Protein AF-A0A118K4V2-F1 (afdb_monomer_lite)

Secondary structure (DSSP, 8-state):
--S---------HHHHHHHHHHHT----SSGGG--GGGS--

Foldseek 3Di:
DPPPDDDDPDDDPVRVVVCCVVQVAADDPDPVPDDPNRDGD

Radius of gyration: 11.06 Å; chains: 1; bounding box: 21×27×22 Å

InterPro domains:
  IPR027409 GroEL-like apical domain superfamily [G3DSA:3.50.7.10] (1-41)
  IPR027409 GroEL-like apical domain superfamily [SSF52029] (3-41)

Sequence (41 aa):
MHRNLPAVRWVGGVELELIATATGGRTVPRFQELTPEKLGK

Organism: Cynara cardunculus var. scolymus (NCBI:txid59895)

pLDDT: mean 94.55, std 7.44, range [55.94, 98.19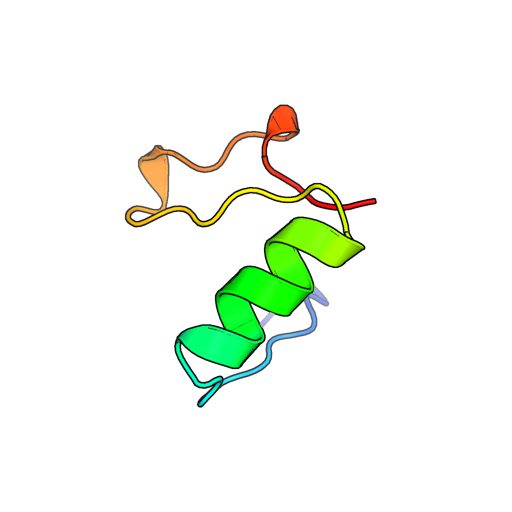]

Structure (mmCIF, N/CA/C/O backbone):
data_AF-A0A118K4V2-F1
#
_entry.id   AF-A0A118K4V2-F1
#
loop_
_atom_site.group_PDB
_atom_site.id
_atom_site.type_symbol
_atom_site.label_atom_id
_atom_site.label_alt_id
_atom_site.label_comp_id
_atom_site.label_asym_id
_atom_site.label_entity_id
_atom_site.label_seq_id
_atom_site.pdbx_PDB_ins_code
_atom_site.Cartn_x
_atom_site.Cartn_y
_atom_site.Cartn_z
_atom_site.occupancy
_atom_site.B_iso_or_equiv
_atom_site.auth_seq_id
_atom_site.auth_comp_id
_atom_site.auth_asym_id
_atom_site.auth_atom_id
_atom_site.pdbx_PDB_model_num
ATOM 1 N N . MET A 1 1 ? 3.389 -19.014 1.938 1.00 55.94 1 MET A N 1
ATOM 2 C CA . MET A 1 1 ? 2.350 -18.850 0.892 1.00 55.94 1 MET A CA 1
ATOM 3 C C . MET A 1 1 ? 1.163 -19.793 1.133 1.00 55.94 1 MET A C 1
ATOM 5 O O . MET A 1 1 ? 0.712 -20.468 0.225 1.00 55.94 1 MET A O 1
ATOM 9 N N . HIS A 1 2 ? 0.631 -19.849 2.359 1.00 73.50 2 HIS A N 1
ATOM 10 C CA . HIS A 1 2 ? -0.334 -20.893 2.752 1.00 73.50 2 HIS A CA 1
ATOM 11 C C . HIS A 1 2 ? -1.782 -20.400 2.880 1.00 73.50 2 HIS A C 1
ATOM 13 O O . HIS A 1 2 ? -2.643 -21.153 3.309 1.00 73.50 2 HIS A O 1
ATOM 19 N N . ARG A 1 3 ? -2.059 -19.129 2.554 1.00 86.31 3 ARG A N 1
ATOM 20 C CA . ARG A 1 3 ? -3.360 -18.487 2.821 1.00 86.31 3 ARG A CA 1
ATOM 21 C C . ARG A 1 3 ? -4.205 -18.204 1.575 1.00 86.31 3 ARG A C 1
ATOM 23 O O . ARG A 1 3 ? -5.161 -17.454 1.682 1.00 86.31 3 ARG A O 1
ATOM 30 N N . ASN A 1 4 ? -3.853 -18.761 0.411 1.00 90.69 4 ASN A N 1
ATOM 31 C CA . ASN A 1 4 ? -4.536 -18.485 -0.866 1.00 90.69 4 ASN A CA 1
ATOM 32 C C . ASN A 1 4 ? -4.716 -16.980 -1.149 1.00 90.69 4 ASN A C 1
ATOM 34 O O . ASN A 1 4 ? -5.715 -16.558 -1.719 1.00 90.69 4 ASN A O 1
ATOM 38 N N . LEU A 1 5 ? -3.740 -16.169 -0.728 1.00 91.69 5 LEU A N 1
ATOM 39 C CA . LEU A 1 5 ? -3.729 -14.732 -0.969 1.00 91.69 5 LEU A CA 1
ATOM 40 C C . LEU A 1 5 ? -2.935 -14.460 -2.250 1.00 91.69 5 LEU A C 1
ATOM 42 O O . LEU A 1 5 ? -1.725 -14.717 -2.252 1.00 91.69 5 LEU A O 1
ATOM 46 N N . PRO A 1 6 ? -3.574 -13.968 -3.326 1.00 93.38 6 PRO A N 1
ATOM 47 C CA . PRO A 1 6 ? -2.839 -13.518 -4.496 1.00 93.38 6 PRO A CA 1
ATOM 48 C C . PRO A 1 6 ? -1.932 -12.349 -4.097 1.00 93.38 6 PRO A C 1
ATOM 50 O O . PRO A 1 6 ? -2.333 -11.462 -3.346 1.00 93.38 6 PRO A O 1
ATOM 53 N N . ALA A 1 7 ? -0.691 -12.368 -4.581 1.00 94.62 7 ALA A N 1
ATOM 54 C CA . ALA A 1 7 ? 0.303 -11.348 -4.276 1.00 94.62 7 ALA A CA 1
ATOM 55 C C . ALA A 1 7 ? 0.997 -10.897 -5.560 1.00 94.62 7 ALA A C 1
ATOM 57 O O . ALA A 1 7 ? 1.452 -11.720 -6.356 1.00 94.62 7 ALA A O 1
ATOM 58 N N . VAL A 1 8 ? 1.097 -9.582 -5.731 1.00 94.69 8 VAL A N 1
ATOM 59 C CA . VAL A 1 8 ? 1.796 -8.936 -6.844 1.00 94.69 8 VAL A CA 1
ATOM 60 C C . VAL A 1 8 ? 3.016 -8.207 -6.279 1.00 94.69 8 VAL A C 1
ATOM 62 O O . VAL A 1 8 ? 2.964 -7.654 -5.182 1.00 94.69 8 VAL A O 1
ATOM 65 N N . ARG A 1 9 ? 4.136 -8.240 -7.007 1.00 96.75 9 ARG A N 1
ATOM 66 C CA . ARG A 1 9 ? 5.405 -7.582 -6.649 1.00 96.75 9 ARG A CA 1
ATOM 67 C C . ARG A 1 9 ? 5.881 -6.698 -7.801 1.00 96.75 9 ARG A C 1
ATOM 69 O O . ARG A 1 9 ? 5.560 -7.003 -8.943 1.00 96.75 9 ARG A O 1
ATOM 76 N N . TRP A 1 10 ? 6.710 -5.696 -7.497 1.00 97.25 10 TRP A N 1
ATOM 77 C CA . TRP A 1 10 ? 7.274 -4.735 -8.467 1.00 97.25 10 TRP A CA 1
ATOM 78 C C . TRP A 1 10 ? 6.233 -3.830 -9.139 1.00 97.25 10 TRP A C 1
ATOM 80 O O . TRP A 1 10 ? 6.280 -3.616 -10.342 1.00 97.25 10 TRP A O 1
ATOM 90 N N . VAL A 1 11 ? 5.301 -3.300 -8.346 1.00 96.50 11 VAL A N 1
ATOM 91 C CA . VAL A 1 11 ? 4.358 -2.263 -8.791 1.00 96.50 11 VAL A CA 1
ATOM 92 C C . VAL A 1 11 ? 5.018 -0.895 -8.620 1.00 96.50 11 VAL A C 1
ATOM 94 O O . VAL A 1 11 ? 5.618 -0.632 -7.572 1.00 96.50 11 VAL A O 1
ATOM 97 N N . GLY A 1 12 ? 4.937 -0.035 -9.633 1.00 98.06 12 GLY A N 1
ATOM 98 C CA . GLY A 1 12 ? 5.438 1.333 -9.556 1.00 98.06 12 GLY A CA 1
ATOM 99 C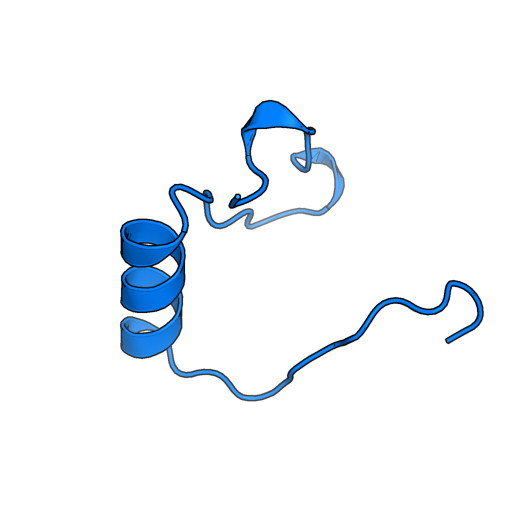 C . GLY A 1 12 ? 4.604 2.204 -8.611 1.00 98.06 12 GLY A C 1
ATOM 100 O O . GLY A 1 12 ? 3.428 1.942 -8.373 1.00 98.06 12 GLY A O 1
ATOM 101 N N . GLY A 1 13 ? 5.194 3.283 -8.086 1.00 97.12 13 GLY A N 1
ATOM 102 C CA . GLY A 1 13 ? 4.500 4.173 -7.142 1.00 97.12 13 GLY A CA 1
ATOM 103 C C . GLY A 1 13 ? 3.219 4.792 -7.715 1.00 97.12 13 GLY A C 1
ATOM 104 O O . GLY A 1 13 ? 2.187 4.782 -7.058 1.00 97.12 13 GLY A O 1
ATOM 105 N N . VAL A 1 14 ? 3.255 5.257 -8.970 1.00 97.94 14 VAL A N 1
ATOM 106 C CA . VAL A 1 14 ? 2.075 5.830 -9.650 1.00 97.94 14 VAL A CA 1
ATOM 107 C C . VAL A 1 14 ? 0.974 4.786 -9.831 1.00 97.94 14 VAL A C 1
ATOM 109 O O . VAL A 1 14 ? -0.194 5.066 -9.585 1.00 97.94 14 VAL A O 1
ATOM 112 N N . GLU A 1 15 ? 1.338 3.569 -10.229 1.00 98.19 15 GLU A N 1
ATOM 113 C CA . GLU A 1 15 ? 0.383 2.472 -10.409 1.00 98.19 15 GLU A CA 1
ATOM 114 C C . GLU A 1 15 ? -0.275 2.087 -9.078 1.00 98.19 15 GLU A C 1
ATOM 116 O O . GLU A 1 15 ? -1.477 1.837 -9.042 1.00 98.19 15 GLU A O 1
ATOM 121 N N . LEU A 1 16 ? 0.483 2.101 -7.975 1.00 97.38 16 LEU A N 1
ATOM 122 C CA . LEU A 1 16 ? -0.035 1.824 -6.635 1.00 97.38 16 LEU A CA 1
ATOM 123 C C . LEU A 1 16 ? -1.113 2.840 -6.220 1.00 97.38 16 LEU A C 1
ATOM 125 O O . LEU A 1 16 ? -2.164 2.447 -5.712 1.00 97.38 16 LEU A O 1
ATOM 129 N N . GLU A 1 17 ? -0.882 4.127 -6.482 1.00 97.38 17 GLU A N 1
ATOM 130 C CA . GLU A 1 17 ? -1.845 5.1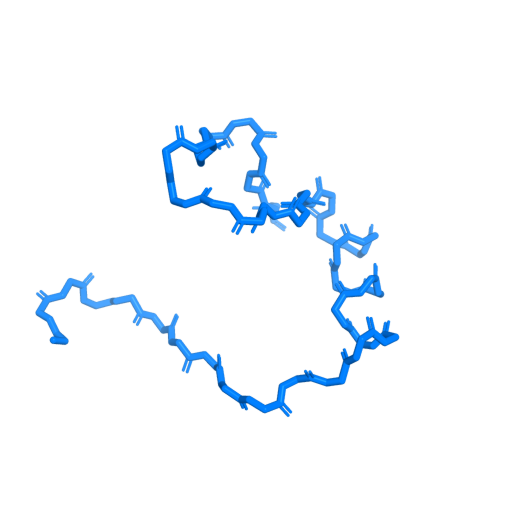99 -6.196 1.00 97.38 17 GLU A CA 1
ATOM 131 C C . GLU A 1 17 ? -3.094 5.111 -7.085 1.00 97.38 17 GLU A C 1
ATOM 133 O O . GLU A 1 17 ? -4.222 5.305 -6.617 1.00 97.38 17 GLU A O 1
ATOM 138 N N . LEU A 1 18 ? -2.921 4.754 -8.363 1.00 98.19 18 LEU A N 1
ATOM 139 C CA . LEU A 1 18 ? -4.042 4.511 -9.272 1.00 98.19 18 LEU A CA 1
ATOM 140 C C . LEU A 1 18 ? -4.900 3.330 -8.798 1.00 98.19 18 LEU A C 1
ATOM 142 O O . LEU A 1 18 ? -6.125 3.440 -8.795 1.00 98.19 18 LEU A O 1
ATOM 146 N N . ILE A 1 19 ? -4.286 2.233 -8.342 1.00 97.12 19 ILE A N 1
ATOM 147 C CA . ILE A 1 19 ? -5.002 1.080 -7.772 1.00 97.12 19 ILE A CA 1
ATOM 148 C C . ILE A 1 19 ? -5.749 1.483 -6.495 1.00 97.12 19 ILE A C 1
ATOM 150 O O . ILE A 1 19 ? -6.918 1.125 -6.334 1.00 97.12 19 ILE A O 1
ATOM 154 N N . ALA A 1 20 ? -5.111 2.240 -5.599 1.00 97.56 20 ALA A N 1
ATOM 155 C CA . ALA A 1 20 ? -5.745 2.730 -4.375 1.00 97.56 20 ALA A CA 1
ATOM 156 C C . ALA A 1 20 ? -6.981 3.590 -4.694 1.00 97.56 20 ALA A C 1
ATOM 158 O O . ALA A 1 20 ? -8.061 3.359 -4.150 1.00 97.56 20 ALA A O 1
ATOM 159 N N . THR A 1 21 ? -6.858 4.498 -5.666 1.00 97.19 21 THR A N 1
ATOM 160 C CA . THR A 1 21 ? -7.965 5.346 -6.134 1.00 97.19 21 THR A CA 1
ATOM 161 C C . THR A 1 21 ? -9.082 4.529 -6.784 1.00 97.19 21 THR A C 1
ATOM 163 O O . THR A 1 21 ? -10.254 4.742 -6.483 1.00 97.19 21 THR A O 1
ATOM 166 N N . ALA A 1 22 ? -8.738 3.575 -7.651 1.00 98.12 22 ALA A N 1
ATOM 167 C CA . ALA A 1 22 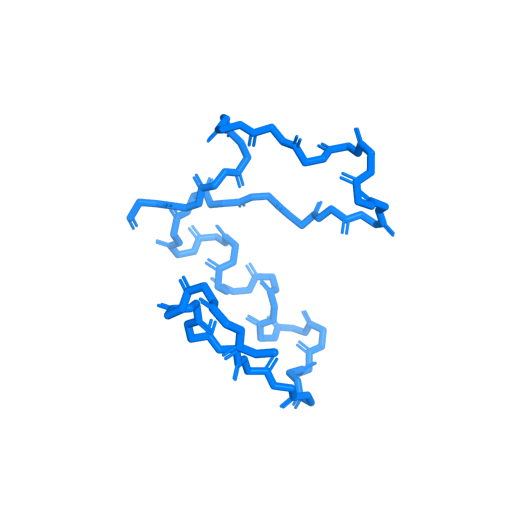? -9.712 2.783 -8.399 1.00 98.12 22 ALA A CA 1
ATOM 168 C C . ALA A 1 22 ? -10.498 1.799 -7.518 1.00 98.12 22 ALA A C 1
ATOM 170 O O . ALA A 1 22 ? -11.666 1.534 -7.786 1.00 98.12 22 ALA A O 1
ATOM 171 N N . THR A 1 23 ? -9.869 1.262 -6.471 1.00 97.62 23 THR A N 1
ATOM 172 C CA . THR A 1 23 ? -10.478 0.264 -5.570 1.00 97.62 23 THR A CA 1
ATOM 173 C C . THR A 1 23 ? -11.060 0.876 -4.292 1.00 97.62 23 THR A C 1
ATOM 175 O O . THR A 1 23 ? -11.741 0.191 -3.528 1.00 97.62 23 THR A O 1
ATOM 178 N N . GLY A 1 24 ? -10.763 2.150 -4.015 1.00 96.81 24 GLY A N 1
ATOM 179 C CA . GLY A 1 24 ? -11.068 2.805 -2.740 1.00 96.81 24 GLY A CA 1
ATOM 180 C C . GLY A 1 24 ? -10.213 2.318 -1.560 1.00 96.81 24 GLY A C 1
ATOM 181 O O . GLY A 1 24 ? -10.493 2.682 -0.417 1.00 96.81 24 GLY A O 1
ATOM 182 N N . GLY A 1 25 ? -9.190 1.494 -1.815 1.00 96.88 25 GLY A N 1
ATOM 183 C CA . GLY A 1 25 ? -8.235 1.036 -0.809 1.00 96.88 25 GLY A CA 1
ATOM 184 C C . GLY A 1 25 ? -7.248 2.131 -0.390 1.00 96.88 25 GLY A C 1
ATOM 185 O O . GLY A 1 25 ? -7.082 3.143 -1.066 1.00 96.88 25 GLY A O 1
ATOM 186 N N . ARG A 1 26 ? -6.559 1.930 0.737 1.00 97.06 26 ARG A N 1
ATOM 187 C CA . ARG A 1 26 ? -5.523 2.850 1.238 1.00 97.06 26 ARG A CA 1
ATOM 188 C C . ARG A 1 26 ? -4.174 2.149 1.324 1.00 97.06 26 ARG A C 1
ATOM 190 O O . ARG A 1 26 ? -4.081 1.043 1.855 1.00 97.06 26 ARG A O 1
ATOM 197 N N . THR A 1 27 ? -3.122 2.814 0.854 1.00 96.56 27 THR A N 1
ATOM 198 C CA . THR A 1 27 ? -1.746 2.322 0.984 1.00 96.56 27 THR A CA 1
ATOM 199 C C . THR A 1 27 ? -1.331 2.330 2.460 1.00 96.56 27 THR A C 1
ATOM 201 O O . THR A 1 27 ? -1.570 3.293 3.190 1.00 96.56 27 THR A O 1
ATOM 204 N N . VAL A 1 28 ? -0.754 1.221 2.936 1.00 96.88 28 VAL A N 1
ATOM 205 C CA . VAL A 1 28 ? -0.286 1.082 4.325 1.00 96.88 28 VAL A CA 1
ATOM 206 C C . VAL A 1 28 ? 1.236 0.920 4.354 1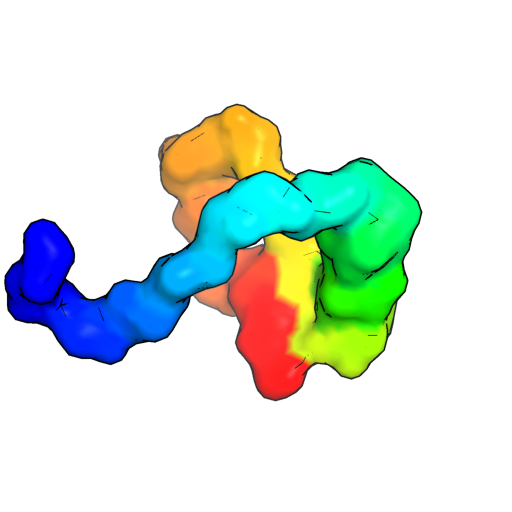.00 96.88 28 VAL A C 1
ATOM 208 O O . VAL A 1 28 ? 1.756 0.009 3.712 1.00 96.88 28 VAL A O 1
ATOM 211 N N . PRO A 1 29 ? 1.978 1.767 5.094 1.00 96.00 29 PRO A N 1
ATOM 212 C CA . PRO A 1 29 ? 3.439 1.691 5.144 1.00 96.00 29 PRO A CA 1
ATOM 213 C C . PRO A 1 29 ? 3.939 0.578 6.076 1.00 96.00 29 PRO A C 1
ATOM 215 O O . PRO A 1 29 ? 5.089 0.151 5.980 1.00 96.00 29 PRO A O 1
ATOM 218 N N . ARG A 1 30 ? 3.092 0.127 7.011 1.00 96.94 30 ARG A N 1
ATOM 219 C CA . ARG A 1 30 ? 3.409 -0.879 8.030 1.00 96.94 30 ARG A CA 1
ATOM 220 C C . ARG A 1 30 ? 2.268 -1.875 8.182 1.00 96.94 30 ARG A C 1
ATOM 222 O O . ARG A 1 30 ? 1.099 -1.498 8.154 1.00 96.94 30 ARG A O 1
ATOM 229 N N . PHE A 1 31 ? 2.608 -3.139 8.423 1.00 94.62 31 PHE A N 1
ATOM 230 C CA . PHE A 1 31 ? 1.622 -4.215 8.579 1.00 94.62 31 PHE A CA 1
ATOM 231 C C . PHE A 1 31 ? 0.677 -4.006 9.765 1.00 94.62 31 PHE A C 1
ATOM 233 O O . PHE A 1 31 ? -0.498 -4.340 9.673 1.00 94.62 31 PHE A O 1
ATOM 240 N N . GLN A 1 32 ? 1.167 -3.422 10.858 1.00 97.56 32 GLN A N 1
ATOM 241 C CA . GLN A 1 32 ? 0.378 -3.142 12.060 1.00 97.56 32 GLN A CA 1
ATOM 242 C C . GLN A 1 32 ? -0.737 -2.117 11.813 1.00 97.56 32 GLN A C 1
ATOM 244 O O 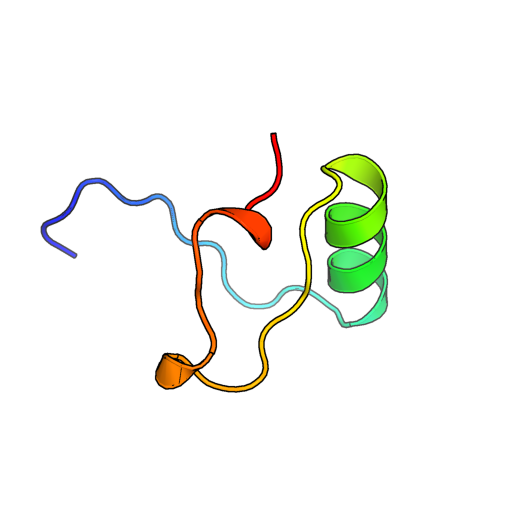. GLN A 1 32 ? -1.674 -2.028 12.597 1.00 97.56 32 GLN A O 1
ATOM 249 N N . GLU A 1 33 ? -0.642 -1.340 10.733 1.00 96.62 33 GLU A N 1
ATOM 250 C CA . GLU A 1 33 ? -1.651 -0.354 10.358 1.00 96.62 33 GLU A CA 1
ATOM 251 C C . GLU A 1 33 ? -2.730 -0.935 9.438 1.00 96.62 33 GLU A C 1
ATOM 253 O O . GLU A 1 33 ? -3.638 -0.199 9.050 1.00 96.62 33 GLU A O 1
ATOM 258 N N . LEU A 1 34 ? -2.644 -2.213 9.056 1.00 96.62 34 LEU A N 1
ATOM 259 C CA . LEU A 1 34 ? -3.639 -2.855 8.206 1.00 96.62 34 LEU A CA 1
ATOM 260 C C . LEU A 1 34 ? -4.942 -3.060 8.984 1.00 96.62 34 LEU A C 1
ATOM 262 O O . LEU A 1 34 ? -4.971 -3.752 10.000 1.00 96.62 34 LEU A O 1
ATOM 266 N N . THR A 1 35 ? -6.028 -2.493 8.470 1.00 97.50 35 THR A N 1
ATOM 267 C CA . THR A 1 35 ? -7.376 -2.683 9.009 1.00 97.50 35 THR A CA 1
ATOM 268 C C . THR A 1 35 ? -8.355 -2.969 7.867 1.00 97.50 35 THR A C 1
ATOM 270 O O . THR A 1 35 ? -8.073 -2.582 6.725 1.00 97.50 35 THR A O 1
ATOM 273 N N . PRO A 1 36 ? -9.491 -3.647 8.121 1.00 97.19 36 PRO A N 1
ATOM 274 C CA . PRO A 1 36 ? -10.463 -3.974 7.075 1.00 97.19 36 PRO A CA 1
ATOM 275 C C . PRO A 1 36 ? -10.978 -2.753 6.303 1.00 97.19 36 PRO A C 1
ATOM 277 O O . PRO A 1 36 ? -11.238 -2.846 5.108 1.00 97.19 36 PRO A O 1
ATOM 280 N N . GLU A 1 37 ? -11.060 -1.588 6.946 1.00 97.12 37 GLU A N 1
ATOM 281 C CA . GLU A 1 37 ? -11.551 -0.337 6.347 1.00 97.12 37 GLU A CA 1
ATOM 282 C C . GLU A 1 37 ? -10.570 0.267 5.332 1.00 97.12 37 GLU A C 1
ATOM 284 O O . GLU A 1 37 ? -10.927 1.188 4.600 1.00 97.12 37 GLU A O 1
ATOM 289 N N . LYS A 1 38 ? -9.319 -0.210 5.309 1.00 96.94 38 LYS A N 1
ATOM 290 C CA . LYS A 1 38 ? -8.288 0.215 4.352 1.00 96.94 38 LYS A CA 1
ATOM 291 C C . LYS A 1 38 ? -8.227 -0.685 3.114 1.00 96.94 38 LYS A C 1
ATOM 293 O O . LYS A 1 38 ? -7.475 -0.372 2.193 1.00 96.94 38 LYS A O 1
ATOM 298 N N . LEU A 1 39 ? -8.975 -1.790 3.086 1.00 96.75 39 LEU A N 1
ATOM 299 C CA . LEU A 1 39 ? -9.021 -2.698 1.941 1.00 96.75 39 LEU A CA 1
ATOM 300 C C . LEU A 1 39 ? -9.912 -2.122 0.833 1.00 96.75 39 LEU A C 1
ATOM 302 O O . LEU A 1 39 ? -10.973 -1.566 1.108 1.00 96.75 39 LEU A O 1
ATOM 306 N N . GLY A 1 40 ? -9.469 -2.269 -0.417 1.00 95.31 40 GLY A N 1
ATOM 307 C CA . GLY A 1 40 ? -10.288 -1.952 -1.587 1.00 95.31 40 GLY A CA 1
ATOM 308 C C . GLY A 1 40 ? -11.441 -2.946 -1.766 1.00 95.31 40 GLY A C 1
ATOM 309 O O . GLY A 1 40 ? -11.384 -4.058 -1.230 1.00 95.31 40 GLY A O 1
ATOM 310 N N . LYS A 1 41 ? -12.479 -2.539 -2.501 1.00 89.81 41 LYS A N 1
ATOM 311 C CA . LYS A 1 41 ? -13.636 -3.383 -2.847 1.00 89.81 41 LYS A CA 1
ATOM 312 C C . LYS A 1 41 ? -13.572 -3.907 -4.274 1.00 89.81 41 LYS A C 1
ATOM 314 O O . LYS A 1 41 ? -13.002 -3.200 -5.133 1.00 89.81 41 LYS A O 1
#